Protein AF-A0A430AQJ5-F1 (afdb_monomer_lite)

Sequence (128 aa):
MNRKVFGYDYEENDISNTDALVKSKKVTTERDFQFENIVNESRNKQGRPDVYQDKRYKATMPKRVSPVVNVKLEALRPLMSELISVNSKVSFNQMIDILIESYINQKLSSSKIEFLRKEISEELEKLK

Radius of gyration: 35.48 Å; chains: 1; bounding box: 65×73×91 Å

pLDDT: mean 70.31, std 20.48, range [29.5, 96.0]

Foldseek 3Di:
DDDDDDDDDDDDDDDDDDDDDDDDDDDDDDDDDDDDDDDDDDDDDPDDPPDPDDPVPPDDDDDPDDPVVVVVLVVCQVVVVVVCVVPVGDDPVNSVVVVVVVCCVPPDDPVVNVVVVVVVVVVVVVVD

Secondary structure (DSSP, 8-state):
-----------------------------------------------S-TT---GGG---PPP-S-HHHHHHHHHHGGG-HHHHTTSSS--HHHHHHHHHHHHHHHH--HHHHHHHHHHHHHHHHHT-

Organism: NCBI:txid218144

Structure (mmCIF, N/CA/C/O backbone):
data_AF-A0A430AQJ5-F1
#
_entry.id   AF-A0A430AQJ5-F1
#
loop_
_atom_site.group_PDB
_atom_site.id
_atom_site.type_symbol
_atom_site.label_atom_id
_atom_site.label_alt_id
_atom_site.label_comp_id
_atom_site.label_asym_id
_atom_site.label_entity_id
_atom_site.label_seq_id
_atom_site.pdbx_PDB_ins_code
_atom_site.Cartn_x
_atom_site.Cartn_y
_atom_site.Cartn_z
_atom_site.occupancy
_atom_site.B_iso_or_equiv
_atom_site.auth_seq_id
_atom_site.auth_comp_id
_atom_site.auth_asym_id
_atom_site.auth_atom_id
_atom_site.pdbx_PDB_model_num
ATOM 1 N N . MET A 1 1 ? 11.943 -53.124 -58.967 1.00 44.34 1 MET A N 1
ATOM 2 C CA . MET A 1 1 ? 11.802 -51.769 -58.389 1.00 44.34 1 MET A CA 1
ATOM 3 C C . MET A 1 1 ? 12.331 -50.768 -59.400 1.00 44.34 1 MET A C 1
ATOM 5 O O . MET A 1 1 ? 13.518 -50.777 -59.684 1.00 44.34 1 MET A O 1
ATOM 9 N N . ASN A 1 2 ? 11.436 -49.984 -59.998 1.00 29.50 2 ASN A N 1
ATOM 10 C CA . ASN A 1 2 ? 11.768 -48.941 -60.966 1.00 29.50 2 ASN A CA 1
ATOM 11 C C . ASN A 1 2 ? 11.991 -47.607 -60.242 1.00 29.50 2 ASN A C 1
ATOM 13 O O . ASN A 1 2 ? 11.107 -47.162 -59.514 1.00 29.50 2 ASN A O 1
ATOM 17 N N . ARG A 1 3 ? 13.104 -46.934 -60.540 1.00 39.66 3 ARG A N 1
ATOM 18 C CA . ARG A 1 3 ? 13.139 -45.476 -60.717 1.00 39.66 3 ARG A CA 1
ATOM 19 C C . ARG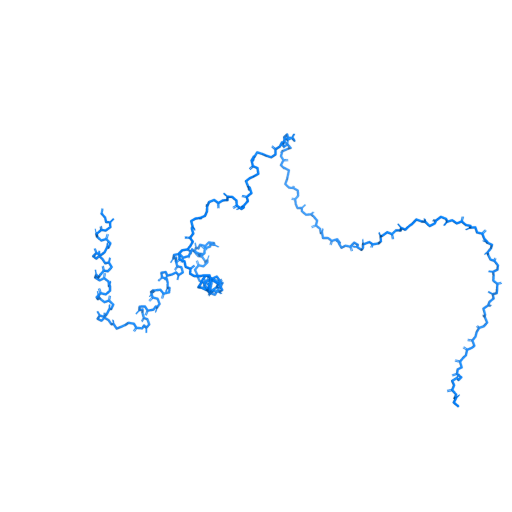 A 1 3 ? 13.971 -45.162 -61.962 1.00 39.66 3 ARG A C 1
ATOM 21 O O . ARG A 1 3 ? 15.184 -45.037 -61.929 1.00 39.66 3 ARG A O 1
ATOM 28 N N . LYS A 1 4 ? 13.249 -45.133 -63.075 1.00 45.09 4 LYS A N 1
ATOM 29 C CA . LYS A 1 4 ? 13.516 -44.375 -64.305 1.00 45.09 4 LYS A CA 1
ATOM 30 C C . LYS A 1 4 ? 13.205 -42.896 -63.928 1.00 45.09 4 LYS A C 1
ATOM 32 O O . LYS A 1 4 ? 12.378 -42.704 -63.041 1.00 45.09 4 LYS A O 1
ATOM 37 N N . VAL A 1 5 ? 13.757 -41.801 -64.447 1.00 40.03 5 VAL A N 1
ATOM 38 C CA . VAL A 1 5 ? 14.179 -41.391 -65.797 1.00 40.03 5 VAL A CA 1
ATOM 39 C C . VAL A 1 5 ? 14.847 -39.990 -65.617 1.00 40.03 5 VAL A C 1
ATOM 41 O O . VAL A 1 5 ? 14.416 -39.268 -64.722 1.00 40.03 5 VAL A O 1
ATOM 44 N N . PHE A 1 6 ? 15.950 -39.585 -66.254 1.00 39.97 6 PHE A N 1
ATOM 45 C CA . PHE A 1 6 ? 16.114 -38.818 -67.519 1.00 39.97 6 PHE A CA 1
ATOM 46 C C . PHE A 1 6 ? 17.516 -38.166 -67.360 1.00 39.97 6 PHE A C 1
ATOM 48 O O . PHE A 1 6 ? 17.802 -37.663 -66.280 1.00 39.97 6 PHE A O 1
ATOM 55 N N . GLY A 1 7 ? 18.489 -38.325 -68.261 1.00 46.50 7 GLY A N 1
ATOM 56 C CA . GLY A 1 7 ? 18.577 -37.608 -69.536 1.00 46.50 7 GLY A CA 1
ATOM 57 C C . GLY A 1 7 ? 19.146 -36.202 -69.307 1.00 46.50 7 GLY A C 1
ATOM 58 O O . GLY A 1 7 ? 18.429 -35.402 -68.728 1.00 46.50 7 GLY A O 1
ATOM 59 N N . TYR A 1 8 ? 20.419 -35.974 -69.665 1.00 40.25 8 TYR A N 1
ATOM 60 C CA . TYR A 1 8 ? 21.003 -34.818 -70.381 1.00 40.25 8 TYR A CA 1
ATOM 61 C C . TYR A 1 8 ? 22.530 -34.813 -70.200 1.00 40.25 8 TYR A C 1
ATOM 63 O O . TYR A 1 8 ? 23.043 -34.826 -69.081 1.00 40.25 8 TYR A O 1
ATOM 71 N N . ASP A 1 9 ? 23.219 -34.833 -71.338 1.00 40.09 9 ASP A N 1
ATOM 72 C CA . ASP A 1 9 ? 24.670 -34.852 -71.488 1.00 40.09 9 ASP A CA 1
ATOM 73 C C . ASP A 1 9 ? 25.267 -33.495 -71.086 1.00 40.09 9 ASP A C 1
ATOM 75 O O . ASP A 1 9 ? 24.740 -32.446 -71.460 1.00 40.09 9 ASP A O 1
ATOM 79 N N . TYR A 1 10 ? 26.360 -33.506 -70.320 1.00 44.22 10 TYR A N 1
ATOM 80 C CA . TYR A 1 10 ? 27.131 -32.304 -69.999 1.00 44.22 10 TYR A CA 1
ATOM 81 C C . TYR A 1 10 ? 28.496 -32.392 -70.672 1.00 44.22 10 TYR A C 1
ATOM 83 O O . TYR A 1 10 ? 29.236 -33.348 -70.454 1.00 44.22 10 TYR A O 1
ATOM 91 N N . GLU A 1 11 ? 28.803 -31.390 -71.494 1.00 45.56 11 GLU A N 1
ATOM 92 C CA . GLU A 1 11 ? 30.080 -31.264 -72.187 1.00 45.56 11 GLU A CA 1
ATOM 93 C C . GLU A 1 11 ? 31.227 -30.951 -71.218 1.00 45.56 11 GLU A C 1
ATOM 95 O O . GLU A 1 11 ? 31.124 -30.066 -70.362 1.00 45.56 11 GLU A O 1
ATOM 100 N N . GLU A 1 12 ? 32.331 -31.678 -71.389 1.00 40.91 12 GLU A N 1
ATOM 101 C CA . GLU A 1 12 ? 33.618 -31.405 -70.759 1.00 40.91 12 GLU A CA 1
ATOM 102 C C . GLU A 1 12 ? 34.170 -30.084 -71.304 1.00 40.91 12 GLU A C 1
ATOM 104 O O . GLU A 1 12 ? 34.527 -29.977 -72.473 1.00 40.91 12 GLU A O 1
ATOM 109 N N . ASN A 1 13 ? 34.247 -29.066 -70.447 1.00 44.75 13 ASN A N 1
ATOM 110 C CA . ASN A 1 13 ? 35.087 -27.904 -70.699 1.00 44.75 13 ASN A CA 1
ATOM 111 C C . ASN A 1 13 ? 36.225 -27.904 -69.682 1.00 44.75 13 ASN A C 1
ATOM 113 O O . ASN A 1 13 ? 36.024 -27.621 -68.498 1.00 44.75 13 ASN A O 1
ATOM 117 N N . ASP A 1 14 ? 37.415 -28.231 -70.180 1.00 42.12 14 ASP A N 1
ATOM 118 C CA . ASP A 1 14 ? 38.695 -28.053 -69.510 1.00 42.12 14 ASP A CA 1
ATOM 119 C C . ASP A 1 14 ? 38.864 -26.596 -69.066 1.00 42.12 14 ASP A C 1
ATOM 121 O O . ASP A 1 14 ? 38.968 -25.690 -69.895 1.00 42.12 14 ASP A O 1
ATOM 125 N N . ILE A 1 15 ? 38.956 -26.357 -67.756 1.00 42.38 15 ILE A N 1
ATOM 126 C CA . ILE A 1 15 ? 39.553 -25.126 -67.233 1.00 42.38 15 ILE A CA 1
ATOM 127 C C . ILE A 1 15 ? 40.583 -25.498 -66.169 1.00 42.38 15 ILE A C 1
ATOM 129 O O . ILE A 1 15 ? 40.285 -25.982 -65.079 1.00 42.38 15 ILE A O 1
ATOM 133 N N . SER A 1 16 ? 41.822 -25.265 -66.578 1.00 36.78 16 SER A N 1
ATOM 134 C CA . SER A 1 16 ? 43.096 -25.409 -65.893 1.00 36.78 16 SER A CA 1
ATOM 135 C C . SER A 1 16 ? 43.152 -24.836 -64.473 1.00 36.78 16 SER A C 1
ATOM 137 O O . SER A 1 16 ? 42.663 -23.740 -64.205 1.00 36.78 16 SER A O 1
ATOM 139 N N . ASN A 1 17 ? 43.891 -25.556 -63.623 1.00 43.41 17 ASN A N 1
ATOM 140 C CA . ASN A 1 17 ? 44.503 -25.123 -62.366 1.00 43.41 17 ASN A CA 1
ATOM 141 C C . ASN A 1 17 ? 44.908 -23.642 -62.326 1.00 43.41 17 ASN A C 1
ATOM 143 O O . ASN A 1 17 ? 45.734 -23.222 -63.132 1.00 43.41 17 ASN A O 1
ATOM 147 N N . THR A 1 18 ? 44.506 -22.942 -61.261 1.00 46.84 18 THR A N 1
ATOM 148 C CA . THR A 1 18 ? 45.397 -22.022 -60.537 1.00 46.84 18 THR A CA 1
ATOM 149 C C . THR A 1 18 ? 45.028 -22.006 -59.054 1.00 46.84 18 THR A C 1
ATOM 151 O O . THR A 1 18 ? 43.931 -21.585 -58.684 1.00 46.84 18 THR A O 1
ATOM 154 N N . ASP A 1 19 ? 45.961 -22.449 -58.214 1.00 49.03 19 ASP A N 1
ATOM 155 C CA . ASP A 1 19 ? 45.933 -22.301 -56.761 1.00 49.03 19 ASP A CA 1
ATOM 156 C C . ASP A 1 19 ? 45.748 -20.832 -56.354 1.00 49.03 19 ASP A C 1
ATOM 158 O O . ASP A 1 19 ? 46.555 -19.970 -56.703 1.00 49.03 19 ASP A O 1
ATOM 162 N N . ALA A 1 20 ? 44.711 -20.538 -55.565 1.00 47.19 20 ALA A N 1
ATOM 163 C CA . ALA A 1 20 ? 44.531 -19.225 -54.952 1.00 47.19 20 ALA A CA 1
ATOM 164 C C . ALA A 1 20 ? 43.910 -19.333 -53.549 1.00 47.19 20 ALA A C 1
ATOM 166 O O . ALA A 1 20 ? 42.698 -19.354 -53.360 1.00 47.19 20 ALA A O 1
ATOM 167 N N . LEU A 1 21 ? 44.808 -19.382 -52.563 1.00 43.16 21 LEU A N 1
ATOM 168 C CA . LEU A 1 21 ? 44.737 -18.728 -51.253 1.00 43.16 21 LEU A CA 1
ATOM 169 C C . LEU A 1 21 ? 43.374 -18.724 -50.524 1.00 43.16 21 LEU A C 1
ATOM 171 O O . LEU A 1 21 ? 42.581 -17.786 -50.606 1.00 43.16 21 LEU A O 1
ATOM 175 N N . VAL A 1 22 ? 43.188 -19.718 -49.655 1.00 42.28 22 VAL A N 1
ATOM 176 C CA . VAL A 1 22 ? 42.151 -19.724 -48.616 1.00 42.28 22 VAL A CA 1
ATOM 177 C C . VAL A 1 22 ? 42.420 -18.600 -47.604 1.00 42.28 22 VAL A C 1
ATOM 179 O O . VAL A 1 22 ? 43.331 -18.687 -46.781 1.00 42.28 22 VAL A O 1
ATOM 182 N N . LYS A 1 23 ? 41.584 -17.557 -47.610 1.00 43.81 23 LYS A N 1
ATOM 183 C CA . LYS A 1 23 ? 41.344 -16.698 -46.438 1.00 43.81 23 LYS A CA 1
ATOM 184 C C . LYS A 1 23 ? 39.848 -16.666 -46.146 1.00 43.81 23 LYS A C 1
ATOM 186 O O . LYS A 1 23 ? 39.048 -16.135 -46.909 1.00 43.81 23 LYS A O 1
ATOM 191 N N . SER A 1 24 ? 39.487 -17.262 -45.017 1.00 45.50 24 SER A N 1
ATOM 192 C CA . SER A 1 24 ? 38.133 -17.353 -44.479 1.00 45.50 24 SER A CA 1
ATOM 193 C C . SER A 1 24 ? 37.498 -15.969 -44.281 1.00 45.50 24 SER A C 1
ATOM 195 O O . SER A 1 24 ? 37.951 -15.197 -43.432 1.00 45.50 24 SER A O 1
ATOM 197 N N . LYS A 1 25 ? 36.411 -15.678 -45.007 1.00 42.19 25 LYS A N 1
ATOM 198 C CA . LYS A 1 25 ? 35.456 -14.608 -44.675 1.00 42.19 25 LYS A CA 1
ATOM 199 C C . LYS A 1 25 ? 34.467 -15.142 -43.636 1.00 42.19 25 LYS A C 1
ATOM 201 O O . LYS A 1 25 ? 33.732 -16.084 -43.919 1.00 42.19 25 LYS A O 1
ATOM 206 N N . LYS A 1 26 ? 34.422 -14.536 -42.446 1.00 44.94 26 LYS A N 1
ATOM 207 C CA . LYS A 1 26 ? 33.268 -14.675 -41.547 1.00 44.94 26 LYS A CA 1
ATOM 208 C C . LYS A 1 26 ? 32.161 -13.766 -42.074 1.00 44.94 26 LYS A C 1
ATOM 210 O O . LYS A 1 26 ? 32.323 -12.552 -42.116 1.00 44.94 26 LYS A O 1
ATOM 215 N N . VAL A 1 27 ? 31.076 -14.390 -42.514 1.00 44.94 27 VAL A N 1
ATOM 216 C CA . VAL A 1 27 ? 29.811 -13.750 -42.874 1.00 44.94 27 VAL A CA 1
ATOM 217 C C . VAL A 1 27 ? 29.050 -13.452 -41.586 1.00 44.94 27 VAL A C 1
ATOM 219 O O . VAL A 1 27 ? 28.780 -14.369 -40.815 1.00 44.94 27 VAL A O 1
ATOM 222 N N . THR A 1 28 ? 28.660 -12.198 -41.380 1.00 43.59 28 THR A N 1
ATOM 223 C CA . THR A 1 28 ? 27.521 -11.847 -40.525 1.00 43.59 28 THR A CA 1
ATOM 224 C C . THR A 1 28 ? 26.707 -10.783 -41.239 1.00 43.59 28 THR A C 1
ATOM 226 O O . THR A 1 28 ? 27.161 -9.663 -41.439 1.00 43.59 28 THR A O 1
ATOM 229 N N . THR A 1 29 ? 25.529 -11.227 -41.659 1.00 43.31 29 THR A N 1
ATOM 230 C CA . THR A 1 29 ? 24.397 -10.519 -42.256 1.00 43.31 29 THR A CA 1
ATOM 231 C C . THR A 1 29 ? 24.125 -9.146 -41.649 1.00 43.31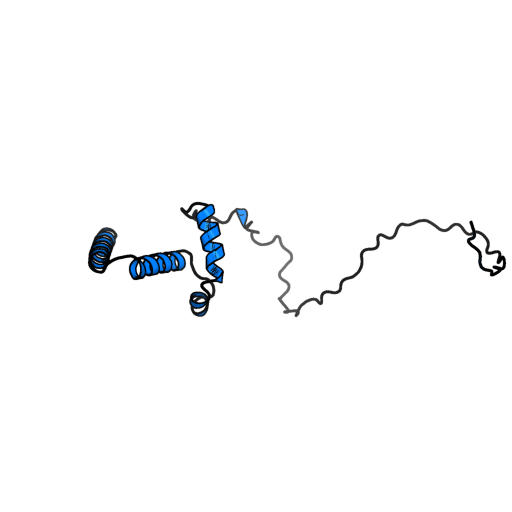 29 THR A C 1
ATOM 233 O O . THR A 1 29 ? 23.934 -9.025 -40.438 1.00 43.31 29 THR A O 1
ATOM 236 N N . GLU A 1 30 ? 24.031 -8.155 -42.528 1.00 42.53 30 GLU A N 1
ATOM 237 C CA . GLU A 1 30 ? 23.550 -6.803 -42.271 1.00 42.53 30 GLU A CA 1
ATOM 238 C C . GLU A 1 30 ? 22.056 -6.838 -41.898 1.00 42.53 30 GLU A C 1
ATOM 240 O O . GLU A 1 30 ? 21.229 -7.437 -42.588 1.00 42.53 30 GLU A O 1
ATOM 245 N N . ARG A 1 31 ? 21.707 -6.212 -40.770 1.00 44.66 31 ARG A N 1
ATOM 246 C CA . ARG A 1 31 ? 20.373 -5.650 -40.540 1.00 44.66 31 ARG A CA 1
ATOM 247 C C . ARG A 1 31 ? 20.569 -4.167 -40.291 1.00 44.66 31 ARG A C 1
ATOM 249 O O . ARG A 1 31 ? 21.062 -3.784 -39.231 1.00 44.66 31 ARG A O 1
ATOM 256 N N . ASP A 1 32 ? 20.167 -3.370 -41.266 1.00 44.47 32 ASP A N 1
ATOM 257 C CA . ASP A 1 32 ? 20.098 -1.924 -41.156 1.00 44.47 32 ASP A CA 1
ATOM 258 C C . ASP A 1 32 ? 18.995 -1.537 -40.163 1.00 44.47 32 ASP A C 1
ATOM 260 O O . ASP A 1 32 ? 17.805 -1.709 -40.428 1.00 44.47 32 ASP A O 1
ATOM 264 N N . PHE A 1 33 ? 19.388 -1.000 -39.009 1.00 41.50 33 PHE A N 1
ATOM 265 C CA . PHE A 1 33 ? 18.522 -0.156 -38.191 1.00 41.50 33 PHE A CA 1
ATOM 266 C C . PHE A 1 33 ? 19.052 1.272 -38.298 1.00 41.50 33 PHE A C 1
ATOM 268 O O . PHE A 1 33 ? 20.216 1.536 -38.005 1.00 41.50 33 PHE A O 1
ATOM 275 N N . GLN A 1 34 ? 18.200 2.172 -38.789 1.00 43.53 34 GLN A N 1
ATOM 276 C CA . GLN A 1 34 ? 18.542 3.564 -39.063 1.00 43.53 34 GLN A CA 1
ATOM 277 C C . GLN A 1 34 ? 18.948 4.311 -37.785 1.00 43.53 34 GLN A C 1
ATOM 279 O O . GLN A 1 34 ? 18.247 4.262 -36.775 1.00 43.53 34 GLN A O 1
ATOM 284 N N . PHE A 1 35 ? 20.079 5.016 -37.858 1.00 40.97 35 PHE A N 1
ATOM 285 C CA . PHE A 1 35 ? 20.644 5.825 -36.782 1.00 40.97 35 PHE A CA 1
ATOM 286 C C . PHE A 1 35 ? 20.165 7.288 -36.851 1.00 40.97 35 PHE A C 1
ATOM 288 O O . PHE A 1 35 ? 20.408 7.987 -37.828 1.00 40.97 35 PHE A O 1
ATOM 295 N N . GLU A 1 36 ? 19.482 7.681 -35.775 1.00 42.53 36 GLU A N 1
ATOM 296 C CA . GLU A 1 36 ? 19.525 8.925 -34.980 1.00 42.53 36 GLU A CA 1
ATOM 297 C C . GLU A 1 36 ? 19.552 10.335 -35.620 1.00 42.53 36 GLU A C 1
ATOM 299 O O . GLU A 1 36 ? 20.416 10.711 -36.408 1.00 42.53 36 GLU A O 1
ATOM 304 N N . ASN A 1 37 ? 18.648 11.185 -35.102 1.00 51.12 37 ASN A N 1
ATOM 305 C CA . ASN A 1 37 ? 18.716 12.646 -35.168 1.00 51.12 37 ASN A CA 1
ATOM 306 C C . ASN A 1 37 ? 19.987 13.149 -34.465 1.00 51.12 37 ASN A C 1
ATOM 308 O O . ASN A 1 37 ? 20.110 13.051 -33.244 1.00 51.12 37 ASN A O 1
ATOM 312 N N . ILE A 1 38 ? 20.905 13.740 -35.228 1.00 47.09 38 ILE A N 1
ATOM 313 C CA . ILE A 1 38 ? 22.132 14.351 -34.709 1.00 47.09 38 ILE A CA 1
ATOM 314 C C . ILE A 1 38 ? 21.779 15.692 -34.052 1.00 47.09 38 ILE A C 1
ATOM 316 O O . ILE A 1 38 ? 21.624 16.713 -34.724 1.00 47.09 38 ILE A O 1
ATOM 320 N N . VAL A 1 39 ? 21.675 15.704 -32.722 1.00 49.06 39 VAL A N 1
ATOM 321 C CA . VAL A 1 39 ? 21.785 16.937 -31.934 1.00 49.06 39 VAL A CA 1
ATOM 322 C C . VAL A 1 39 ? 23.271 17.283 -31.853 1.00 49.06 39 VAL A C 1
ATOM 324 O O . VAL A 1 39 ? 24.073 16.516 -31.324 1.00 49.06 39 VAL A O 1
ATOM 327 N N . ASN A 1 40 ? 23.652 18.428 -32.422 1.00 54.22 40 ASN A N 1
ATOM 328 C CA . ASN A 1 40 ? 24.999 18.982 -32.303 1.00 54.22 40 ASN A CA 1
ATOM 329 C C . ASN A 1 40 ? 25.266 19.386 -30.846 1.00 54.22 40 ASN A C 1
ATOM 331 O O . ASN A 1 40 ? 25.005 20.523 -30.456 1.00 54.22 40 ASN A O 1
ATOM 335 N N . GLU A 1 41 ? 25.815 18.474 -30.048 1.00 57.81 41 GLU A N 1
ATOM 336 C CA . GLU A 1 41 ? 26.415 18.817 -28.762 1.00 57.81 41 GLU A CA 1
ATOM 337 C C . GLU A 1 41 ? 27.897 19.156 -28.953 1.00 57.81 41 GLU A C 1
ATOM 339 O O . GLU A 1 41 ? 28.680 18.422 -29.564 1.00 57.81 41 GLU A O 1
ATOM 344 N N . SER A 1 42 ? 28.277 20.329 -28.449 1.00 58.41 42 SER A N 1
ATOM 345 C CA . SER A 1 42 ? 29.645 20.832 -28.402 1.00 58.41 42 SER A CA 1
ATOM 346 C C . SER A 1 42 ? 30.604 19.762 -27.878 1.00 58.41 42 SER A C 1
ATOM 348 O O . SER A 1 42 ? 30.398 19.211 -26.797 1.00 58.41 42 SER A O 1
ATOM 350 N N . ARG A 1 43 ? 31.670 19.486 -28.638 1.00 59.38 43 ARG A N 1
ATOM 351 C CA . ARG A 1 43 ? 32.687 18.476 -28.319 1.00 59.38 43 ARG A CA 1
ATOM 352 C C . ARG A 1 43 ? 33.388 18.822 -27.005 1.00 59.38 43 ARG A C 1
ATOM 354 O O . ARG A 1 43 ? 34.350 19.589 -26.981 1.00 59.38 43 ARG A O 1
ATOM 361 N N . ASN A 1 44 ? 32.907 18.239 -25.916 1.00 61.62 44 ASN A N 1
ATOM 362 C CA . ASN A 1 44 ? 33.582 18.297 -24.632 1.00 61.62 44 ASN A CA 1
ATOM 363 C C . ASN A 1 44 ? 34.892 17.504 -24.717 1.00 61.62 44 ASN A C 1
ATOM 365 O O . ASN A 1 44 ? 34.963 16.426 -25.307 1.00 61.62 44 ASN A O 1
ATOM 369 N N . LYS A 1 45 ? 35.949 18.105 -24.168 1.00 61.81 45 LYS A N 1
ATOM 370 C CA . LYS A 1 45 ? 37.329 17.612 -24.166 1.00 61.81 45 LYS A CA 1
ATOM 371 C C . LYS A 1 45 ? 37.364 16.143 -23.728 1.00 61.81 45 LYS A C 1
ATOM 373 O O . LYS A 1 45 ? 36.792 15.794 -22.700 1.00 61.81 45 LYS A O 1
ATOM 378 N N . GLN A 1 46 ? 38.048 15.306 -24.507 1.00 64.69 46 GLN A N 1
ATOM 379 C CA . GLN A 1 46 ? 38.284 13.893 -24.209 1.00 64.69 46 GLN A CA 1
ATOM 380 C C . GLN A 1 46 ? 39.105 13.766 -22.915 1.00 64.69 46 GLN A C 1
ATOM 382 O O . GLN A 1 46 ? 40.331 13.822 -22.929 1.00 64.69 46 GLN A O 1
ATOM 387 N N . GLY A 1 47 ? 38.414 13.636 -21.788 1.00 70.62 47 GLY A N 1
ATOM 388 C CA . GLY A 1 47 ? 38.965 13.289 -20.483 1.00 70.62 47 GLY A CA 1
ATOM 389 C C . GLY A 1 47 ? 38.244 12.069 -19.913 1.00 70.62 47 GLY A C 1
ATOM 390 O O . GLY A 1 47 ? 37.206 11.653 -20.430 1.00 70.62 47 GLY A O 1
ATOM 391 N N . ARG A 1 48 ? 38.798 11.482 -18.842 1.00 70.50 48 ARG A N 1
ATOM 392 C CA . ARG A 1 48 ? 38.119 10.442 -18.053 1.00 70.50 48 ARG A CA 1
ATOM 393 C C . ARG A 1 48 ? 36.715 10.955 -17.691 1.00 70.50 48 ARG A C 1
ATOM 395 O O . ARG A 1 48 ? 36.636 12.083 -17.208 1.00 70.50 48 ARG A O 1
ATOM 402 N N . PRO A 1 49 ? 35.638 10.179 -17.912 1.00 71.19 49 PRO A N 1
ATOM 403 C CA . PRO A 1 49 ? 34.293 10.606 -17.541 1.00 71.19 49 PRO A CA 1
ATOM 404 C C . PRO A 1 49 ? 34.282 11.020 -16.069 1.00 71.19 49 PRO A C 1
ATOM 406 O O . PRO A 1 49 ? 34.788 10.277 -15.220 1.00 71.19 49 PRO A O 1
ATOM 409 N N . ASP A 1 50 ? 33.757 12.217 -15.802 1.00 63.88 50 ASP A N 1
ATOM 410 C CA . ASP A 1 50 ? 33.633 12.771 -14.459 1.00 63.88 50 ASP A CA 1
ATOM 411 C C . ASP A 1 50 ? 32.734 11.828 -13.649 1.00 63.88 50 ASP A C 1
ATOM 413 O O . ASP A 1 50 ? 31.547 11.679 -13.923 1.00 63.88 50 ASP A O 1
ATOM 417 N N . VAL A 1 51 ? 33.378 11.052 -12.776 1.00 69.31 51 VAL A N 1
ATOM 418 C CA . VAL A 1 51 ? 32.833 10.001 -11.907 1.00 69.31 51 VAL A CA 1
ATOM 419 C C . VAL A 1 51 ? 31.721 9.152 -12.552 1.00 69.31 51 VAL A C 1
ATOM 421 O O . VAL A 1 51 ? 30.531 9.365 -12.324 1.00 69.31 51 VAL A O 1
ATOM 424 N N . TYR A 1 52 ? 32.100 8.094 -13.282 1.00 69.19 52 TYR A N 1
ATOM 425 C CA . TYR A 1 52 ? 31.167 7.000 -13.590 1.00 69.19 52 TYR A CA 1
ATOM 426 C C . TYR A 1 52 ? 30.690 6.363 -12.274 1.00 69.19 52 TYR A C 1
ATOM 428 O O . TYR A 1 52 ? 31.356 5.495 -11.707 1.00 69.19 52 TYR A O 1
ATOM 436 N N . GLN A 1 53 ? 29.554 6.823 -11.751 1.00 72.88 53 GLN A N 1
ATOM 437 C CA . GLN A 1 53 ? 28.914 6.193 -10.607 1.00 72.88 53 GLN A CA 1
ATOM 438 C C . GLN A 1 53 ? 28.229 4.915 -11.089 1.00 72.88 53 GLN A C 1
ATOM 440 O O . GLN A 1 53 ? 27.205 4.963 -11.773 1.00 72.88 53 GLN A O 1
ATOM 445 N N . ASP A 1 54 ? 28.812 3.759 -10.759 1.00 79.62 54 ASP A N 1
ATOM 446 C CA . ASP A 1 54 ? 28.173 2.473 -11.038 1.00 79.62 54 ASP A CA 1
ATOM 447 C C . ASP A 1 54 ? 26.810 2.449 -10.330 1.00 79.62 54 ASP A C 1
ATOM 449 O O . ASP A 1 54 ? 26.701 2.693 -9.125 1.00 79.62 54 ASP A O 1
ATOM 453 N N . LYS A 1 55 ? 25.759 2.132 -11.093 1.00 77.50 55 LYS A N 1
ATOM 454 C CA . LYS A 1 55 ? 24.376 2.014 -10.610 1.00 77.50 55 LYS A CA 1
ATOM 455 C C . LYS A 1 55 ? 24.267 1.065 -9.409 1.00 77.50 55 LYS A C 1
ATOM 457 O O . LYS A 1 55 ? 23.365 1.238 -8.593 1.00 77.50 55 LYS A O 1
ATOM 462 N N . ARG A 1 56 ? 25.191 0.104 -9.276 1.00 73.56 56 ARG A N 1
ATOM 463 C CA . ARG A 1 56 ? 25.302 -0.813 -8.130 1.00 73.56 56 ARG A CA 1
ATOM 464 C C . ARG A 1 56 ? 25.628 -0.121 -6.806 1.00 73.56 56 ARG A C 1
ATOM 466 O O . ARG A 1 56 ? 25.225 -0.628 -5.766 1.00 73.56 56 ARG A O 1
ATOM 473 N N . TYR A 1 57 ? 26.318 1.020 -6.827 1.00 79.19 57 TYR A N 1
ATOM 474 C CA . TYR A 1 57 ? 26.738 1.737 -5.617 1.00 79.19 57 TYR A CA 1
ATOM 475 C C . TYR A 1 57 ? 25.770 2.851 -5.194 1.00 79.19 57 TYR A C 1
ATOM 477 O O . TYR A 1 57 ? 26.052 3.585 -4.248 1.00 79.19 57 TYR A O 1
ATOM 485 N N . LYS A 1 58 ? 24.605 2.985 -5.846 1.00 79.38 58 LYS A N 1
ATOM 486 C CA . LYS A 1 58 ? 23.590 3.951 -5.416 1.00 79.38 58 LYS A CA 1
ATOM 487 C C . LYS A 1 58 ? 22.920 3.468 -4.129 1.00 79.38 58 LYS A C 1
ATOM 489 O O . LYS A 1 58 ? 22.138 2.515 -4.150 1.00 79.38 58 LYS A O 1
ATOM 494 N N . ALA A 1 59 ? 23.171 4.176 -3.028 1.00 72.06 59 ALA A N 1
ATOM 495 C CA . ALA A 1 59 ? 22.462 3.963 -1.773 1.00 72.06 59 ALA A CA 1
ATOM 496 C C . ALA A 1 59 ? 20.946 4.060 -2.016 1.00 72.06 59 ALA A C 1
ATOM 498 O O . ALA A 1 59 ? 20.418 5.107 -2.393 1.00 72.06 59 ALA A O 1
ATOM 499 N N . THR A 1 60 ? 20.255 2.938 -1.845 1.00 71.81 60 THR A N 1
ATOM 500 C CA . THR A 1 60 ? 18.799 2.849 -1.949 1.00 71.81 60 THR A CA 1
ATOM 501 C C . THR A 1 60 ? 18.296 2.387 -0.596 1.00 71.81 60 THR A C 1
ATOM 503 O O . THR A 1 60 ? 18.765 1.369 -0.089 1.00 71.81 60 THR A O 1
ATOM 506 N N . MET A 1 61 ? 17.366 3.131 0.010 1.00 66.00 61 MET A N 1
ATOM 507 C CA . MET A 1 61 ? 16.742 2.666 1.246 1.00 66.00 61 MET A CA 1
ATOM 508 C C . MET A 1 61 ? 16.063 1.314 0.989 1.00 66.00 61 MET A C 1
ATOM 510 O O . MET A 1 61 ? 15.307 1.191 0.018 1.00 66.00 61 MET A O 1
ATOM 514 N N . PRO A 1 62 ? 16.335 0.288 1.813 1.00 69.69 62 PRO A N 1
ATOM 515 C CA . PRO A 1 62 ? 15.756 -1.026 1.604 1.00 69.69 62 PRO A CA 1
ATOM 516 C C . PRO A 1 62 ? 14.239 -0.949 1.786 1.00 69.69 62 PRO A C 1
ATOM 518 O O . PRO A 1 62 ? 13.739 -0.466 2.804 1.00 69.69 62 PRO A O 1
ATOM 521 N N . LYS A 1 63 ? 13.493 -1.452 0.798 1.00 72.81 63 LYS A N 1
ATOM 522 C CA . LYS A 1 63 ? 12.046 -1.642 0.929 1.00 72.81 63 LYS A CA 1
ATOM 523 C C . LYS A 1 63 ? 11.804 -2.684 2.032 1.00 72.81 63 LYS A C 1
ATOM 525 O O . LYS A 1 63 ? 12.277 -3.811 1.913 1.00 72.81 63 LYS A O 1
ATOM 530 N N . ARG A 1 64 ? 11.054 -2.343 3.087 1.00 80.75 64 ARG A N 1
ATOM 531 C CA . ARG A 1 64 ? 10.718 -3.256 4.206 1.00 80.75 64 ARG A CA 1
ATOM 532 C C . ARG A 1 64 ? 9.591 -4.244 3.863 1.00 80.75 64 ARG A C 1
ATOM 534 O O . ARG A 1 64 ? 8.715 -4.507 4.677 1.00 80.75 64 ARG A O 1
ATOM 541 N N . VAL A 1 65 ? 9.583 -4.771 2.644 1.00 85.88 65 VAL A N 1
ATOM 542 C CA . VAL A 1 65 ? 8.543 -5.682 2.148 1.00 85.88 65 VAL A CA 1
ATOM 543 C C . VAL A 1 65 ? 9.170 -6.919 1.529 1.00 85.88 65 VAL A C 1
ATOM 545 O O . VAL A 1 65 ? 10.203 -6.842 0.862 1.00 85.88 65 VAL A O 1
ATOM 548 N N . SER A 1 66 ? 8.528 -8.067 1.757 1.00 88.81 66 SER A N 1
ATOM 549 C CA . SER A 1 66 ? 8.979 -9.361 1.242 1.00 88.81 66 SER A CA 1
ATOM 550 C C . SER A 1 66 ? 9.128 -9.332 -0.289 1.00 88.81 66 SER A C 1
ATOM 552 O O . SER A 1 66 ? 8.297 -8.713 -0.965 1.00 88.81 66 SER A O 1
ATOM 554 N N . PRO A 1 67 ? 10.128 -10.028 -0.870 1.00 89.50 67 PRO A N 1
ATOM 555 C CA . PRO A 1 67 ? 10.323 -10.091 -2.320 1.00 89.50 67 PRO A CA 1
ATOM 556 C C . PRO A 1 67 ? 9.060 -10.505 -3.080 1.00 89.50 67 PRO A C 1
ATOM 558 O O . PRO A 1 67 ? 8.729 -9.917 -4.105 1.00 89.50 67 PRO A O 1
ATOM 561 N N . VAL A 1 68 ? 8.304 -11.459 -2.532 1.00 92.19 68 VAL A N 1
ATOM 562 C CA . VAL A 1 68 ? 7.054 -11.946 -3.132 1.00 92.19 68 VAL A CA 1
ATOM 563 C C . VAL A 1 68 ? 6.007 -10.834 -3.217 1.00 92.19 68 VAL A C 1
ATOM 565 O O . VAL A 1 68 ? 5.306 -10.711 -4.219 1.00 92.19 68 VAL A O 1
ATOM 568 N N . VAL A 1 69 ? 5.905 -10.005 -2.178 1.00 90.12 69 VAL A N 1
ATOM 569 C CA . VAL A 1 69 ? 4.957 -8.884 -2.135 1.00 90.12 69 VAL A CA 1
ATOM 570 C C . VAL A 1 69 ? 5.372 -7.801 -3.128 1.00 90.12 69 VAL A C 1
ATOM 572 O O . VAL A 1 69 ? 4.524 -7.292 -3.853 1.00 90.12 69 VAL A O 1
ATOM 575 N N . ASN A 1 70 ? 6.671 -7.514 -3.242 1.00 89.62 70 ASN A N 1
ATOM 576 C CA . ASN A 1 70 ? 7.178 -6.575 -4.245 1.00 89.62 70 ASN A CA 1
ATOM 577 C C . ASN A 1 70 ? 6.826 -7.001 -5.671 1.00 89.62 70 ASN A C 1
ATOM 579 O O . ASN A 1 70 ? 6.357 -6.173 -6.443 1.00 89.62 70 ASN A O 1
ATOM 583 N N . VAL A 1 71 ? 7.005 -8.281 -6.013 1.00 91.19 71 VAL A N 1
ATOM 584 C CA . VAL A 1 71 ? 6.657 -8.786 -7.351 1.00 91.19 71 VAL A CA 1
ATOM 585 C C . VAL A 1 71 ? 5.168 -8.599 -7.639 1.00 91.19 71 VAL A C 1
ATOM 587 O O . VAL A 1 71 ? 4.812 -8.130 -8.717 1.00 91.19 71 VAL A O 1
ATOM 590 N N . LYS A 1 72 ? 4.296 -8.893 -6.666 1.00 92.19 72 LYS A N 1
ATOM 591 C CA . LYS A 1 72 ? 2.848 -8.668 -6.809 1.00 92.19 72 LYS A CA 1
ATOM 592 C C . LYS A 1 72 ? 2.514 -7.192 -7.035 1.00 92.19 72 LYS A C 1
ATOM 594 O O . LYS A 1 72 ? 1.683 -6.886 -7.881 1.00 92.19 72 LYS A O 1
ATOM 599 N N . LEU A 1 73 ? 3.165 -6.284 -6.309 1.00 90.12 73 LEU A N 1
ATOM 600 C CA . LEU A 1 73 ? 2.925 -4.844 -6.430 1.00 90.12 73 LEU A CA 1
ATOM 601 C C . LEU A 1 73 ? 3.441 -4.273 -7.757 1.00 90.12 73 LEU A C 1
ATOM 603 O O . LEU A 1 73 ? 2.751 -3.472 -8.380 1.00 90.12 73 LEU A O 1
ATOM 607 N N . GLU A 1 74 ? 4.605 -4.713 -8.239 1.00 89.19 74 GLU A N 1
ATOM 608 C CA . GLU A 1 74 ? 5.102 -4.295 -9.559 1.00 89.19 74 GLU A CA 1
ATOM 609 C C . GLU A 1 74 ? 4.238 -4.865 -10.698 1.00 89.19 74 GLU A C 1
ATOM 611 O O . GLU A 1 74 ? 4.022 -4.179 -11.693 1.00 89.19 74 GLU A O 1
ATOM 616 N N . ALA A 1 75 ? 3.682 -6.073 -10.540 1.00 90.50 75 ALA A N 1
ATOM 617 C CA . ALA A 1 75 ? 2.720 -6.640 -11.489 1.00 90.50 75 ALA A CA 1
ATOM 618 C C . ALA A 1 75 ? 1.368 -5.902 -11.483 1.00 90.50 75 ALA A C 1
ATOM 620 O O . ALA A 1 75 ? 0.710 -5.811 -12.517 1.00 90.50 75 ALA A O 1
ATOM 621 N N . LEU A 1 76 ? 0.960 -5.359 -10.332 1.00 88.69 76 LEU A N 1
ATOM 622 C CA . LEU A 1 76 ? -0.265 -4.571 -10.181 1.00 88.69 76 LEU A CA 1
ATOM 623 C C . LEU A 1 76 ? -0.127 -3.157 -10.759 1.00 88.69 76 LEU A C 1
ATOM 625 O O . LEU A 1 76 ? -1.085 -2.609 -11.299 1.00 88.69 76 LEU A O 1
ATOM 629 N N . ARG A 1 77 ? 1.070 -2.574 -10.683 1.00 87.81 77 ARG A N 1
ATOM 630 C CA . ARG A 1 77 ? 1.373 -1.214 -11.141 1.00 87.81 77 ARG A CA 1
ATOM 631 C C . ARG A 1 77 ? 0.848 -0.855 -12.546 1.00 87.81 77 ARG A C 1
ATOM 633 O O . ARG A 1 77 ? 0.244 0.209 -12.659 1.00 87.81 77 ARG A O 1
ATOM 640 N N . PRO A 1 78 ? 1.032 -1.668 -13.608 1.00 85.94 78 PRO A N 1
ATOM 641 C CA . PRO A 1 78 ? 0.494 -1.351 -14.936 1.00 85.94 78 PRO A CA 1
ATOM 642 C C . PRO A 1 78 ? -1.039 -1.387 -15.010 1.00 85.94 78 PRO A C 1
ATOM 644 O O . PRO A 1 78 ? -1.608 -0.742 -15.885 1.00 85.94 78 PRO A O 1
ATOM 647 N N . LEU A 1 79 ? -1.713 -2.109 -14.107 1.00 88.19 79 LEU A N 1
ATOM 648 C CA . LEU A 1 79 ? -3.178 -2.185 -14.059 1.00 88.19 79 LEU A CA 1
ATOM 649 C C . LEU A 1 79 ? -3.802 -0.931 -13.430 1.00 88.19 79 LEU A C 1
ATOM 651 O O . LEU A 1 79 ? -4.973 -0.648 -13.649 1.00 88.19 79 LEU A O 1
ATOM 655 N N . MET A 1 80 ? -3.020 -0.155 -12.677 1.00 83.25 80 MET A N 1
ATOM 656 C CA . MET A 1 80 ? -3.440 1.110 -12.070 1.00 83.25 80 MET A CA 1
ATOM 657 C C . MET A 1 80 ? -3.205 2.297 -13.020 1.00 83.25 80 MET A C 1
ATOM 659 O O . MET A 1 80 ? -2.613 3.312 -12.643 1.00 83.25 80 MET A O 1
ATOM 663 N N . SER A 1 81 ? -3.643 2.171 -14.276 1.00 73.81 81 SER A N 1
ATOM 664 C CA . SER A 1 81 ? -3.422 3.178 -15.326 1.00 73.81 81 SER A CA 1
ATOM 665 C C . SER A 1 81 ? -4.040 4.540 -15.002 1.00 73.81 81 SER A C 1
ATOM 667 O O . SER A 1 81 ? -3.504 5.572 -15.400 1.00 73.81 81 SER A O 1
ATOM 669 N N . GLU A 1 82 ? -5.124 4.554 -14.227 1.00 74.00 82 GLU A N 1
ATOM 670 C CA . GLU A 1 82 ? -5.814 5.769 -13.777 1.00 74.00 82 GLU A CA 1
ATOM 671 C C . GLU A 1 82 ? -4.884 6.702 -12.982 1.00 74.00 82 GLU A C 1
ATOM 673 O O . GLU A 1 82 ? -4.954 7.923 -13.115 1.00 74.00 82 GLU A O 1
ATOM 678 N N . LEU A 1 83 ? -3.932 6.137 -12.235 1.00 68.00 83 LEU A N 1
ATOM 679 C CA . LEU A 1 83 ? -3.002 6.885 -11.383 1.00 68.00 83 LEU A CA 1
ATOM 680 C C . LEU A 1 83 ? -1.808 7.457 -12.149 1.00 68.00 83 LEU A C 1
ATOM 682 O O . LEU A 1 83 ? -1.155 8.392 -11.684 1.00 68.00 83 LEU A O 1
ATOM 686 N N . ILE A 1 84 ? -1.511 6.889 -13.320 1.00 66.06 84 ILE A N 1
ATOM 687 C CA . ILE A 1 84 ? -0.396 7.311 -14.178 1.00 66.06 84 ILE A CA 1
ATOM 688 C C . ILE A 1 84 ? -0.728 8.641 -14.869 1.00 66.06 84 ILE A C 1
ATOM 690 O O . ILE A 1 84 ? 0.168 9.417 -15.192 1.00 66.06 84 ILE A O 1
ATOM 694 N N . SER A 1 85 ? -2.019 8.935 -15.054 1.00 63.41 85 SER A N 1
ATOM 695 C CA . SER A 1 85 ? -2.483 10.158 -15.719 1.00 63.41 85 SER A CA 1
ATOM 696 C C . SER A 1 85 ? -2.084 11.445 -14.979 1.00 63.41 85 SER A C 1
ATOM 698 O O . SER A 1 85 ? -1.850 12.466 -15.621 1.00 63.41 85 SER A O 1
ATOM 700 N N . VAL A 1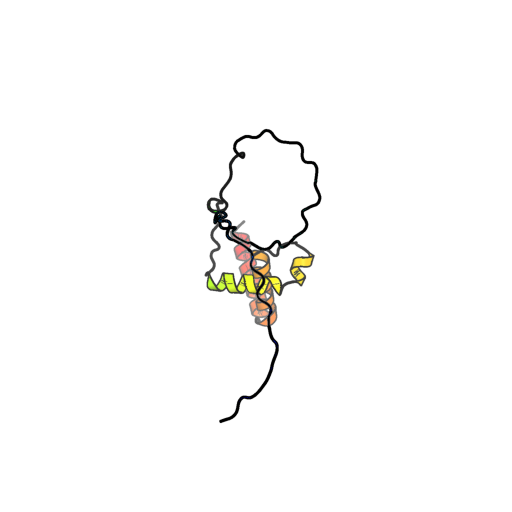 86 ? -1.941 11.387 -13.648 1.00 63.00 86 VAL A N 1
ATOM 701 C CA . VAL A 1 86 ? -1.575 12.537 -12.798 1.00 63.00 86 VAL A CA 1
ATOM 702 C C . VAL A 1 86 ? -0.066 12.610 -12.546 1.00 63.00 86 VAL A C 1
ATOM 704 O O . VAL A 1 86 ? 0.489 13.698 -12.423 1.00 63.00 86 VAL A O 1
ATOM 707 N N . ASN A 1 87 ? 0.622 11.465 -12.488 1.00 60.84 87 ASN A N 1
ATOM 708 C CA . ASN A 1 87 ? 2.063 11.386 -12.262 1.00 60.84 87 ASN A CA 1
ATOM 709 C C . ASN A 1 87 ? 2.691 10.322 -13.165 1.00 60.84 87 ASN A C 1
ATOM 711 O O . ASN A 1 87 ? 2.278 9.166 -13.154 1.00 60.84 87 ASN A O 1
ATOM 715 N N . SER A 1 88 ? 3.781 10.676 -13.856 1.00 67.81 88 SER A N 1
ATOM 716 C CA . SER A 1 88 ? 4.498 9.780 -14.785 1.00 67.81 88 SER A CA 1
ATOM 717 C C . SER A 1 88 ? 4.959 8.454 -14.162 1.00 67.81 88 SER A C 1
ATOM 719 O O . SER A 1 88 ? 5.243 7.493 -14.878 1.00 67.81 88 SER A O 1
ATOM 721 N N . LYS A 1 89 ? 5.048 8.382 -12.827 1.00 72.44 89 LYS A N 1
ATOM 722 C CA . LYS A 1 89 ? 5.347 7.166 -12.068 1.00 72.44 89 LYS A CA 1
ATOM 723 C C . LYS A 1 89 ? 4.494 7.115 -10.807 1.00 72.44 89 LYS A C 1
ATOM 725 O O . LYS A 1 89 ? 4.673 7.936 -9.913 1.00 72.44 89 LYS A O 1
ATOM 730 N N . VAL A 1 90 ? 3.665 6.079 -10.684 1.00 80.12 90 VAL A N 1
ATOM 731 C CA . VAL A 1 90 ? 2.989 5.761 -9.417 1.00 80.12 90 VAL A CA 1
ATOM 732 C C . VAL A 1 90 ? 4.048 5.391 -8.379 1.00 80.12 90 VAL A C 1
ATOM 734 O O . VAL A 1 90 ? 4.904 4.534 -8.648 1.00 80.12 90 VAL A O 1
ATOM 737 N N . SER A 1 91 ? 4.033 6.069 -7.231 1.00 84.19 91 SER A N 1
ATOM 738 C CA . SER A 1 91 ? 4.927 5.767 -6.112 1.00 84.19 91 SER A CA 1
ATOM 739 C C . SER A 1 91 ? 4.445 4.540 -5.334 1.00 84.19 91 SER A C 1
ATOM 741 O O . SER A 1 91 ? 3.269 4.187 -5.354 1.00 84.19 91 SER A O 1
ATOM 743 N N . PHE A 1 92 ? 5.366 3.884 -4.627 1.00 84.94 92 PHE A N 1
ATOM 744 C CA . PHE A 1 92 ? 5.029 2.737 -3.783 1.00 84.94 92 PHE A CA 1
ATOM 745 C C . PHE A 1 92 ? 4.001 3.100 -2.704 1.00 84.94 92 PHE A C 1
ATOM 747 O O . PHE A 1 92 ? 3.031 2.374 -2.532 1.00 84.94 92 PHE A O 1
ATOM 754 N N . ASN A 1 93 ? 4.187 4.244 -2.038 1.00 87.06 93 ASN A N 1
ATOM 755 C CA . ASN A 1 93 ? 3.292 4.707 -0.977 1.00 87.06 93 ASN A CA 1
ATOM 756 C C . ASN A 1 93 ? 1.871 4.918 -1.510 1.00 87.06 93 ASN A C 1
ATOM 758 O O . ASN A 1 93 ? 0.943 4.345 -0.963 1.00 87.06 93 ASN A O 1
ATOM 762 N N . GLN A 1 94 ? 1.720 5.588 -2.658 1.00 87.94 94 GLN A N 1
ATOM 763 C CA . GLN A 1 94 ? 0.408 5.781 -3.292 1.00 87.94 94 GLN A CA 1
ATOM 764 C C . GLN A 1 94 ? -0.301 4.458 -3.614 1.00 87.94 94 GLN A C 1
ATOM 766 O O . GLN A 1 94 ? -1.508 4.354 -3.425 1.00 87.94 94 GLN A O 1
ATOM 771 N N . MET A 1 95 ? 0.428 3.438 -4.089 1.00 89.06 95 MET A N 1
ATOM 772 C CA . MET A 1 95 ? -0.174 2.118 -4.330 1.00 89.06 95 MET A CA 1
ATOM 773 C C . MET A 1 95 ? -0.690 1.493 -3.033 1.00 89.06 95 MET A C 1
ATOM 775 O O . MET A 1 95 ? -1.779 0.926 -3.019 1.00 89.06 95 MET A O 1
ATOM 779 N N . ILE A 1 96 ? 0.084 1.586 -1.950 1.00 91.50 96 ILE A N 1
ATOM 780 C CA . ILE A 1 96 ? -0.314 1.053 -0.645 1.00 91.50 96 ILE A CA 1
ATOM 781 C C . ILE A 1 96 ? -1.512 1.817 -0.083 1.00 91.50 96 ILE A C 1
ATOM 783 O O . ILE A 1 96 ? -2.469 1.174 0.340 1.00 91.50 96 ILE A O 1
ATOM 787 N N . ASP A 1 97 ? -1.505 3.147 -0.150 1.00 91.38 97 ASP A N 1
ATOM 788 C CA . ASP A 1 97 ? -2.605 3.989 0.332 1.00 91.38 97 ASP A CA 1
ATOM 789 C C . ASP A 1 97 ? -3.925 3.605 -0.347 1.00 91.38 97 ASP A C 1
ATOM 791 O O . ASP A 1 97 ? -4.932 3.379 0.316 1.00 91.38 97 ASP A O 1
ATOM 795 N N . ILE A 1 98 ? -3.909 3.412 -1.666 1.00 91.56 98 ILE A N 1
ATOM 796 C CA . ILE A 1 98 ? -5.104 3.022 -2.427 1.00 91.56 98 ILE A CA 1
ATOM 797 C C . ILE A 1 98 ? -5.578 1.617 -2.065 1.00 91.56 98 ILE A C 1
ATOM 799 O O . ILE A 1 98 ? -6.780 1.374 -1.980 1.00 91.56 98 ILE A O 1
ATOM 803 N N . LEU A 1 99 ? -4.656 0.679 -1.848 1.00 91.12 99 LEU A N 1
ATOM 804 C CA . LEU A 1 99 ? -5.015 -0.671 -1.413 1.00 91.12 99 LEU A CA 1
ATOM 805 C C . LEU A 1 99 ? -5.655 -0.659 -0.022 1.00 91.12 99 LEU A C 1
ATOM 807 O O . LEU A 1 99 ? -6.632 -1.376 0.204 1.00 91.12 99 LEU A O 1
ATOM 811 N N . ILE A 1 100 ? -5.132 0.165 0.886 1.00 92.88 100 ILE A N 1
ATOM 812 C CA . ILE A 1 100 ? -5.689 0.353 2.226 1.00 92.88 100 ILE A CA 1
ATOM 813 C C . ILE A 1 100 ? -7.086 0.973 2.123 1.00 92.88 100 ILE A C 1
ATOM 815 O O . ILE A 1 100 ? -8.037 0.398 2.649 1.00 92.88 100 ILE A O 1
ATOM 819 N N . GLU A 1 101 ? -7.241 2.069 1.380 1.00 91.44 101 GLU A N 1
ATOM 820 C CA . GLU A 1 101 ? -8.535 2.730 1.167 1.00 91.44 101 GLU A CA 1
ATOM 821 C C . GLU A 1 101 ? -9.559 1.791 0.519 1.00 91.44 101 GLU A C 1
ATOM 823 O O . GLU A 1 101 ? -10.701 1.684 0.968 1.00 91.44 101 GLU A O 1
ATOM 82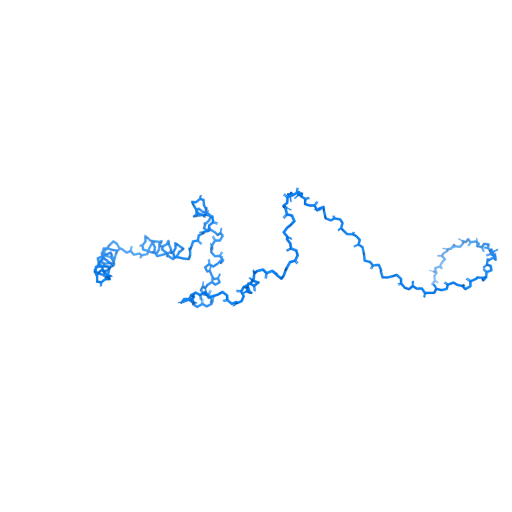8 N N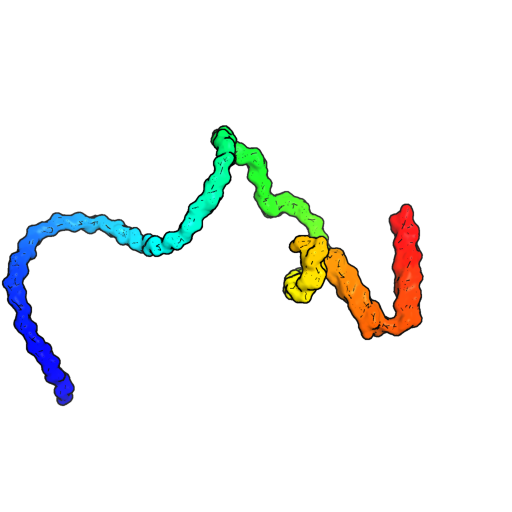 . SER A 1 102 ? -9.154 1.031 -0.499 1.00 93.12 102 SER A N 1
ATOM 829 C CA . SER A 1 102 ? -10.015 0.030 -1.131 1.00 93.12 102 SER A CA 1
ATOM 830 C C . SER A 1 102 ? -10.462 -1.039 -0.133 1.00 93.12 102 SER A C 1
ATOM 832 O O . SER A 1 102 ? -11.622 -1.451 -0.161 1.00 93.12 102 SER A O 1
ATOM 834 N N . TYR A 1 103 ? -9.573 -1.506 0.746 1.00 94.12 103 TYR A N 1
ATOM 835 C CA . TYR A 1 103 ? -9.921 -2.496 1.762 1.00 94.12 103 TYR A CA 1
ATOM 836 C C . TYR A 1 103 ? -10.894 -1.924 2.800 1.00 94.12 103 TYR A C 1
ATOM 838 O O . TYR A 1 103 ? -11.892 -2.572 3.124 1.00 94.12 103 TYR A O 1
ATOM 846 N N . ILE A 1 104 ? -10.639 -0.701 3.273 1.00 93.00 104 ILE A N 1
ATOM 847 C CA . ILE A 1 104 ? -11.510 0.017 4.211 1.00 93.00 104 ILE A CA 1
ATOM 848 C C . ILE A 1 104 ? -12.913 0.151 3.628 1.00 93.00 104 ILE A C 1
ATOM 850 O O . ILE A 1 104 ? -13.883 -0.268 4.258 1.00 93.00 104 ILE A O 1
ATOM 854 N N . ASN A 1 105 ? -13.019 0.641 2.398 1.00 90.50 105 ASN A N 1
ATOM 855 C CA . ASN A 1 105 ? -14.308 0.914 1.774 1.00 90.50 105 ASN A CA 1
ATOM 856 C C . ASN A 1 105 ? -15.091 -0.361 1.413 1.00 90.50 105 ASN A C 1
ATOM 858 O O . ASN A 1 105 ? -16.319 -0.352 1.447 1.00 90.50 105 ASN A O 1
ATOM 862 N N . GLN A 1 106 ? -14.413 -1.463 1.071 1.00 92.88 106 GLN A N 1
ATOM 863 C CA . GLN A 1 106 ? -15.085 -2.695 0.631 1.00 92.88 106 GLN A CA 1
ATOM 864 C C . GLN A 1 106 ? -15.387 -3.693 1.755 1.00 92.88 106 GLN A C 1
ATOM 866 O O . GLN A 1 106 ? -16.312 -4.496 1.615 1.00 92.88 106 GLN A O 1
ATOM 871 N N . LYS A 1 107 ? -14.565 -3.744 2.811 1.00 92.50 107 LYS A N 1
ATOM 872 C CA . LYS A 1 107 ? -14.597 -4.844 3.796 1.00 92.50 107 LYS A CA 1
ATOM 873 C C . LYS A 1 107 ? -14.953 -4.413 5.211 1.00 92.50 107 LYS A C 1
ATOM 875 O O . LYS A 1 107 ? -15.381 -5.265 5.992 1.00 92.50 107 LYS A O 1
ATOM 880 N N . LEU A 1 108 ? -14.762 -3.146 5.571 1.00 91.00 108 LEU A N 1
ATOM 881 C CA . LEU A 1 108 ? -15.013 -2.678 6.932 1.00 91.00 108 LEU A CA 1
ATOM 882 C C . LEU A 1 108 ? -16.435 -2.120 7.073 1.00 91.00 108 LEU A C 1
ATOM 884 O O . LEU A 1 108 ? -16.983 -1.505 6.165 1.00 91.00 108 LEU A O 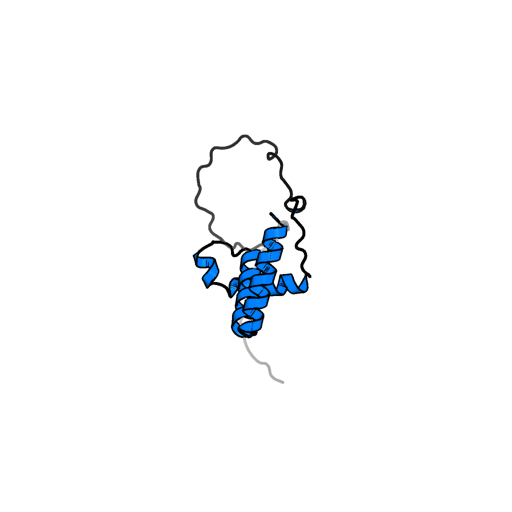1
ATOM 888 N N . SER A 1 109 ? -17.042 -2.353 8.238 1.00 91.56 109 SER A N 1
ATOM 889 C CA . SER A 1 109 ? -18.308 -1.725 8.619 1.00 91.56 109 SER A CA 1
ATOM 890 C C . SER A 1 109 ? -18.066 -0.309 9.141 1.00 91.56 109 SER A C 1
ATOM 892 O O . SER A 1 109 ? -16.997 -0.027 9.685 1.00 91.56 109 SER A O 1
ATOM 894 N N . SER A 1 110 ? -19.073 0.564 9.045 1.00 89.81 110 SER A N 1
ATOM 895 C CA . SER A 1 110 ? -18.990 1.976 9.461 1.00 89.81 110 SER A CA 1
ATOM 896 C C . SER A 1 110 ? -18.393 2.165 10.861 1.00 89.81 110 SER A C 1
ATOM 898 O O . SER A 1 110 ? -17.469 2.955 11.023 1.00 89.81 110 SER A O 1
ATOM 900 N N . SER A 1 111 ? -18.811 1.364 11.845 1.00 90.56 111 SER A N 1
ATOM 901 C CA . SER A 1 111 ? -18.279 1.441 13.215 1.00 90.56 111 SER A CA 1
ATOM 902 C C . SER A 1 111 ? -16.774 1.159 13.302 1.00 90.56 111 SER A C 1
ATOM 904 O O . SER A 1 111 ? -16.064 1.795 14.076 1.00 90.56 111 SER A O 1
ATOM 906 N N . LYS A 1 112 ? -16.261 0.210 12.507 1.00 92.50 112 LYS A N 1
ATOM 907 C CA . LYS A 1 112 ? -14.823 -0.103 12.488 1.00 92.50 112 LYS A CA 1
ATOM 908 C C . LYS A 1 112 ? -14.023 0.972 11.759 1.00 92.50 112 LYS A C 1
ATOM 910 O O . LYS A 1 112 ? -12.884 1.226 12.132 1.00 92.50 112 LYS A O 1
ATOM 915 N N . ILE A 1 113 ? -14.615 1.602 10.744 1.00 92.25 113 ILE A N 1
ATOM 916 C CA . ILE A 1 113 ? -13.998 2.716 10.013 1.00 92.25 113 ILE A CA 1
ATOM 917 C C . ILE A 1 113 ? -13.816 3.919 10.944 1.00 92.25 113 ILE A C 1
ATOM 919 O O . ILE A 1 113 ? -12.737 4.504 10.973 1.00 92.25 113 ILE A O 1
ATOM 923 N N . GLU A 1 114 ? -14.837 4.273 11.726 1.00 92.06 114 GLU A N 1
ATOM 924 C CA . GLU A 1 114 ? -14.756 5.374 12.697 1.00 92.06 114 GLU A CA 1
ATOM 925 C C . GLU A 1 114 ? -13.690 5.121 13.765 1.00 92.06 114 GLU A C 1
ATOM 927 O O . GLU A 1 114 ? -12.877 6.003 14.042 1.00 92.06 114 GLU A O 1
ATOM 932 N N . PHE A 1 115 ? -13.648 3.900 14.308 1.00 94.06 115 PHE A N 1
ATOM 933 C CA . PHE A 1 115 ? -12.613 3.492 15.256 1.00 94.06 115 PHE A CA 1
ATOM 934 C C . PHE A 1 115 ? -11.206 3.635 14.657 1.00 94.06 115 PHE A C 1
ATOM 936 O O . PHE A 1 115 ? -10.354 4.296 15.245 1.00 94.06 115 PHE A O 1
ATOM 943 N N . LEU A 1 116 ? -10.990 3.090 13.456 1.00 92.56 116 LEU A N 1
ATOM 944 C CA . LEU A 1 116 ? -9.700 3.137 12.768 1.00 92.56 116 LEU A CA 1
ATOM 945 C C . LEU A 1 116 ? -9.258 4.579 12.471 1.00 92.56 116 LEU A C 1
ATOM 947 O O . LEU A 1 116 ? -8.098 4.926 12.662 1.00 92.56 116 LEU A O 1
ATOM 951 N N . ARG A 1 117 ? -10.181 5.450 12.044 1.00 92.44 117 ARG A N 1
ATOM 952 C CA . ARG A 1 117 ? -9.880 6.872 11.800 1.00 92.44 117 ARG A CA 1
ATOM 953 C C . ARG A 1 117 ? -9.457 7.598 13.073 1.00 92.44 117 ARG A C 1
ATOM 955 O O . ARG A 1 117 ? -8.531 8.406 13.024 1.00 92.44 117 ARG A O 1
ATOM 962 N N . LYS A 1 118 ? -10.117 7.304 14.195 1.00 94.88 118 LYS A N 1
ATOM 963 C CA . LYS A 1 118 ? -9.755 7.866 15.497 1.00 94.88 118 LYS A CA 1
ATOM 964 C C . LYS A 1 118 ? -8.356 7.412 15.916 1.00 94.88 118 LYS A C 1
ATOM 966 O O . LYS A 1 118 ? -7.525 8.256 16.237 1.00 94.88 118 LYS A O 1
ATOM 971 N N . GLU A 1 119 ? -8.073 6.117 15.827 1.00 94.75 119 GLU A N 1
ATOM 972 C CA . GLU A 1 119 ? -6.761 5.551 16.164 1.00 94.75 119 GLU A CA 1
ATOM 973 C C . GLU A 1 119 ? -5.634 6.169 15.318 1.00 94.75 119 GLU A C 1
ATOM 975 O O . GLU A 1 119 ? -4.644 6.648 15.868 1.00 94.75 119 GLU A O 1
ATOM 980 N N . ILE A 1 120 ? -5.831 6.282 13.998 1.00 93.12 120 ILE A N 1
ATOM 981 C CA . ILE A 1 120 ? -4.873 6.944 13.097 1.00 93.12 120 ILE A CA 1
ATOM 982 C C . ILE A 1 120 ? -4.635 8.401 13.515 1.00 93.12 120 ILE A C 1
ATOM 984 O O . ILE A 1 120 ? -3.493 8.857 13.525 1.00 93.12 120 ILE A O 1
ATOM 988 N N . SER A 1 121 ? -5.690 9.147 13.865 1.00 94.25 121 SER A N 1
ATOM 989 C CA . SER A 1 121 ? -5.538 10.545 14.287 1.00 94.25 121 SER A CA 1
ATOM 990 C C . SER A 1 121 ? -4.728 10.685 15.580 1.00 94.25 121 SER A C 1
ATOM 992 O O . SER A 1 121 ? -3.837 11.529 15.647 1.00 94.25 121 SER A O 1
ATOM 994 N N . GLU A 1 122 ? -4.959 9.804 16.557 1.00 96.00 122 GLU A N 1
ATOM 995 C CA . GLU A 1 122 ? -4.222 9.788 17.825 1.00 96.00 122 GLU A CA 1
ATOM 996 C C . GLU A 1 122 ? -2.745 9.412 17.629 1.00 96.00 122 GLU A C 1
ATOM 998 O O . GLU A 1 122 ? -1.864 9.980 18.277 1.00 96.00 122 GLU A O 1
ATOM 1003 N N . GLU A 1 123 ? -2.437 8.463 16.740 1.00 94.69 123 GLU A N 1
ATOM 1004 C CA . GLU A 1 123 ? -1.049 8.108 16.418 1.00 94.69 123 GLU A CA 1
ATOM 1005 C C . GLU A 1 123 ? -0.313 9.231 15.682 1.00 94.69 123 GLU A C 1
ATOM 1007 O O . GLU A 1 123 ? 0.847 9.510 15.988 1.00 94.69 123 GLU A O 1
ATOM 1012 N N . LEU A 1 124 ? -0.983 9.913 14.751 1.00 93.88 124 LEU A N 1
ATOM 1013 C CA . LEU A 1 124 ? -0.398 11.049 14.039 1.00 93.88 124 LEU A CA 1
ATOM 1014 C C . LEU A 1 124 ? -0.125 12.240 14.962 1.00 93.88 124 LEU A C 1
ATOM 1016 O O . LEU A 1 124 ? 0.848 12.960 14.741 1.00 93.88 124 LEU A O 1
ATOM 1020 N N . GLU A 1 125 ? -0.941 12.450 15.994 1.00 95.12 125 GLU A N 1
ATOM 1021 C CA . GLU A 1 125 ? -0.679 13.467 17.019 1.00 95.12 125 GLU A CA 1
ATOM 1022 C C . GLU A 1 125 ? 0.547 13.135 17.875 1.00 95.12 125 GLU A C 1
ATOM 1024 O O . GLU A 1 125 ? 1.307 14.039 18.200 1.00 95.12 125 GLU A O 1
ATOM 1029 N N . LYS A 1 126 ? 0.799 11.855 18.180 1.00 95.31 126 LYS A N 1
ATOM 1030 C CA . LYS A 1 126 ? 1.997 11.419 18.930 1.00 95.31 126 LYS A CA 1
ATOM 1031 C C . LYS A 1 126 ? 3.302 11.562 18.143 1.00 95.31 126 LYS A C 1
ATOM 1033 O O . LYS A 1 126 ? 4.375 11.551 18.739 1.00 95.31 126 LYS A O 1
ATOM 1038 N N . LEU A 1 127 ? 3.216 11.614 16.814 1.00 88.50 127 LEU A N 1
ATOM 1039 C CA . LEU A 1 127 ? 4.364 11.773 15.918 1.00 88.50 127 LEU A CA 1
ATOM 1040 C C . LEU A 1 127 ? 4.728 13.246 15.660 1.00 88.50 127 LEU A C 1
ATOM 1042 O O . LEU A 1 127 ? 5.757 13.493 15.026 1.00 88.50 127 LEU A O 1
ATOM 1046 N N . LYS A 1 128 ? 3.892 14.197 16.099 1.00 70.50 128 LYS A N 1
ATOM 1047 C CA . LYS A 1 128 ? 4.157 15.643 16.039 1.00 70.50 128 LYS A CA 1
ATOM 1048 C C . LYS A 1 128 ? 4.945 16.114 17.255 1.00 70.50 128 LYS A C 1
ATOM 1050 O O . LYS A 1 128 ? 5.780 17.022 17.050 1.00 70.50 128 LYS A O 1
#